Protein AF-A0A967YEE9-F1 (afdb_monomer_lite)

Structure (mmCIF, N/CA/C/O backbone):
data_AF-A0A967YEE9-F1
#
_entry.id   AF-A0A967YEE9-F1
#
loop_
_atom_site.group_P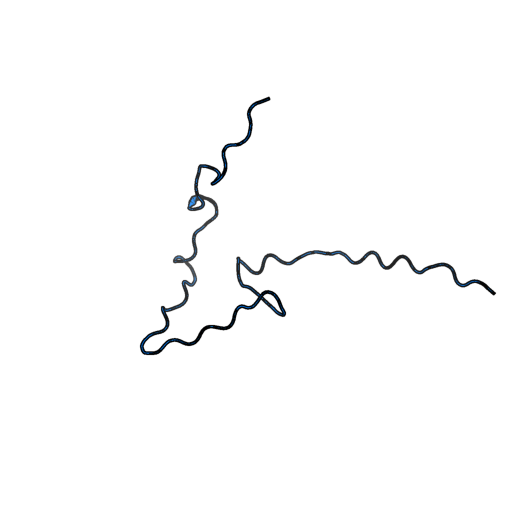DB
_atom_site.id
_atom_site.type_symbol
_atom_site.label_atom_id
_atom_site.label_alt_id
_atom_site.label_comp_id
_atom_site.label_asym_id
_atom_site.label_entity_id
_atom_site.label_seq_id
_atom_site.pdbx_PDB_ins_code
_atom_site.Cartn_x
_atom_site.Cartn_y
_atom_site.Cartn_z
_atom_site.occupancy
_atom_site.B_iso_or_equiv
_atom_site.auth_seq_id
_atom_site.auth_comp_id
_atom_site.auth_asym_id
_atom_site.auth_atom_id
_atom_site.pdbx_PDB_model_num
ATOM 1 N N . MET A 1 1 ? 13.553 36.704 27.269 1.00 55.31 1 MET A N 1
ATOM 2 C CA . MET A 1 1 ? 12.781 35.444 27.178 1.00 55.31 1 MET A CA 1
ATOM 3 C C . MET A 1 1 ? 12.298 35.295 25.745 1.00 55.31 1 MET A C 1
ATOM 5 O O . MET A 1 1 ? 11.485 36.096 25.316 1.00 55.31 1 MET A O 1
ATOM 9 N N . GLY A 1 2 ? 12.838 34.335 24.999 1.00 52.44 2 GLY A N 1
ATOM 10 C CA . GLY A 1 2 ? 12.440 34.050 23.619 1.00 52.44 2 GLY A CA 1
ATOM 11 C C . GLY A 1 2 ? 13.413 33.039 23.030 1.00 52.44 2 GLY A C 1
ATOM 12 O O . GLY A 1 2 ? 14.509 33.408 22.626 1.00 52.44 2 GLY A O 1
ATOM 13 N N . LYS A 1 3 ? 13.075 31.749 23.091 1.00 58.53 3 LYS A N 1
ATOM 14 C CA . LYS A 1 3 ? 13.881 30.704 22.445 1.00 58.53 3 LYS A CA 1
ATOM 15 C C . LYS A 1 3 ? 13.644 30.802 20.929 1.00 58.53 3 LYS A C 1
ATOM 17 O O . LYS A 1 3 ? 12.477 30.910 20.549 1.00 58.53 3 LYS A O 1
ATOM 22 N N . PRO A 1 4 ? 14.675 30.760 20.066 1.00 57.75 4 PRO A N 1
ATOM 23 C CA . PRO A 1 4 ? 14.449 30.689 18.630 1.00 57.75 4 PRO A CA 1
ATOM 24 C C . PRO A 1 4 ? 13.796 29.345 18.290 1.00 57.75 4 PRO A C 1
ATOM 26 O O . PRO A 1 4 ? 14.193 28.294 18.800 1.00 57.75 4 PRO A O 1
ATOM 29 N N . MET A 1 5 ? 12.754 29.411 17.464 1.00 55.41 5 MET A N 1
ATOM 30 C CA . MET A 1 5 ? 12.010 28.262 16.962 1.00 55.41 5 MET A CA 1
ATOM 31 C C . MET A 1 5 ? 12.978 27.327 16.237 1.00 55.41 5 MET A C 1
ATOM 33 O O . MET A 1 5 ? 13.562 27.687 15.219 1.00 55.41 5 MET A O 1
ATOM 37 N N . ASN A 1 6 ? 13.181 26.141 16.804 1.00 61.22 6 ASN A N 1
ATOM 38 C CA . ASN A 1 6 ? 14.020 25.106 16.226 1.00 61.22 6 ASN A CA 1
ATOM 39 C C . ASN A 1 6 ? 13.365 24.618 14.923 1.00 61.22 6 ASN A C 1
ATOM 41 O O . ASN A 1 6 ? 12.354 23.916 14.967 1.00 61.22 6 ASN A O 1
ATOM 45 N N . GLU A 1 7 ? 13.921 25.016 13.777 1.00 61.00 7 GLU A N 1
ATOM 46 C CA . GLU A 1 7 ? 13.574 24.495 12.453 1.00 61.00 7 GLU A CA 1
ATOM 47 C C . GLU A 1 7 ? 13.990 23.021 12.367 1.00 61.00 7 GLU A C 1
ATOM 49 O O . GLU A 1 7 ? 15.032 22.645 11.826 1.00 61.00 7 GLU A O 1
ATOM 54 N N . GLN A 1 8 ? 13.150 22.145 12.912 1.00 60.03 8 GLN A 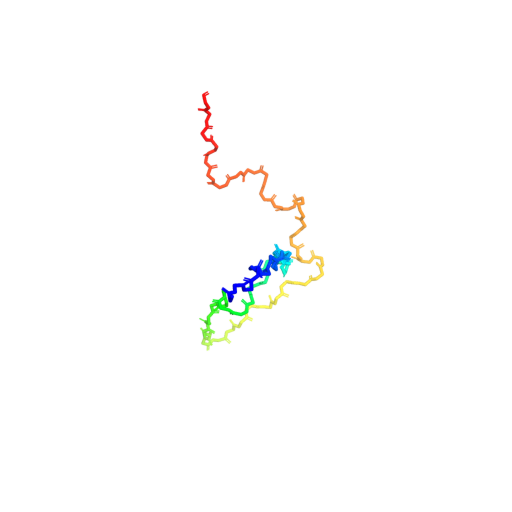N 1
ATOM 55 C CA . GLN A 1 8 ? 13.220 20.727 12.608 1.00 60.03 8 GLN A CA 1
ATOM 56 C C . GLN A 1 8 ? 12.794 20.555 11.149 1.00 60.03 8 GLN A C 1
ATOM 58 O O . GLN A 1 8 ? 11.608 20.422 10.848 1.00 60.03 8 GLN A O 1
ATOM 63 N N . LYS A 1 9 ? 13.765 20.569 10.229 1.00 58.56 9 LYS A N 1
ATOM 64 C CA . LYS A 1 9 ? 13.575 20.103 8.852 1.00 58.56 9 LYS A CA 1
ATOM 65 C C . LYS A 1 9 ? 13.275 18.609 8.904 1.00 58.56 9 LYS A C 1
ATOM 67 O O . LYS A 1 9 ? 14.165 17.766 8.846 1.00 58.56 9 LYS A O 1
ATOM 72 N N . GLN A 1 10 ? 11.999 18.290 9.088 1.00 55.91 10 GLN A N 1
ATOM 73 C CA . GLN A 1 10 ? 11.471 16.943 8.973 1.00 55.91 10 GLN A CA 1
ATOM 74 C C . GLN A 1 10 ? 11.688 16.537 7.511 1.00 55.91 10 GLN A C 1
ATOM 76 O O . GLN A 1 10 ? 10.954 16.973 6.624 1.00 55.91 10 GLN A O 1
ATOM 81 N N . ASN A 1 11 ? 12.737 15.758 7.237 1.00 55.09 11 ASN A N 1
ATOM 82 C CA . ASN A 1 11 ? 12.928 15.109 5.946 1.00 55.09 11 ASN A CA 1
ATOM 83 C C . ASN A 1 11 ? 11.748 14.154 5.737 1.00 55.09 11 ASN A C 1
ATOM 85 O O . ASN A 1 11 ? 11.811 12.988 6.127 1.00 55.09 11 ASN A O 1
ATOM 89 N N . LEU A 1 12 ? 10.656 14.657 5.151 1.00 56.25 12 LEU A N 1
ATOM 90 C CA . LEU A 1 12 ? 9.459 13.893 4.815 1.00 56.25 12 LEU A CA 1
ATOM 91 C C . LEU A 1 12 ? 9.760 13.008 3.603 1.00 56.25 12 LEU A C 1
ATOM 93 O O . LEU A 1 12 ? 9.198 13.148 2.521 1.00 56.25 12 LEU A O 1
ATOM 97 N N . THR A 1 13 ? 10.683 12.073 3.787 1.00 58.09 13 THR A N 1
ATOM 98 C CA . THR A 1 13 ? 10.819 10.929 2.902 1.00 58.09 13 THR A CA 1
ATOM 99 C C . THR A 1 13 ? 9.676 9.992 3.265 1.00 58.09 13 THR A C 1
ATOM 101 O O . THR A 1 13 ? 9.802 9.092 4.092 1.00 58.09 13 THR A O 1
ATOM 104 N N . SER A 1 14 ? 8.497 10.259 2.697 1.00 59.25 14 SER A N 1
ATOM 105 C CA . SER A 1 14 ? 7.427 9.270 2.677 1.00 59.25 14 SER A CA 1
ATOM 106 C C . SER A 1 14 ? 7.976 8.099 1.868 1.00 59.25 14 SER A C 1
ATOM 108 O O . SER A 1 14 ? 8.011 8.130 0.639 1.00 59.25 14 SER A O 1
ATOM 110 N N . THR A 1 15 ? 8.566 7.134 2.567 1.00 61.78 15 THR A N 1
ATOM 111 C CA . THR A 1 15 ? 9.115 5.919 1.983 1.00 61.78 15 THR A CA 1
ATOM 112 C C .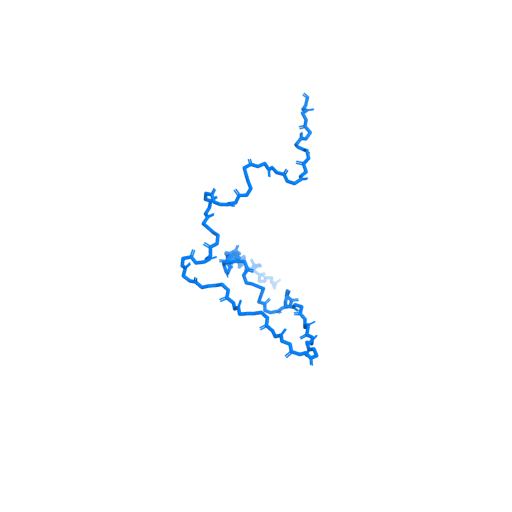 THR A 1 15 ? 7.950 5.248 1.274 1.00 61.78 15 THR A C 1
ATOM 114 O O . THR A 1 15 ? 7.028 4.753 1.924 1.00 61.78 15 THR A O 1
ATOM 117 N N . ASP A 1 16 ? 7.937 5.289 -0.064 1.00 64.06 16 ASP A N 1
ATOM 118 C CA . ASP A 1 16 ? 6.974 4.513 -0.840 1.00 64.06 16 ASP A CA 1
ATOM 119 C C . ASP A 1 16 ? 7.216 3.057 -0.458 1.00 64.06 16 ASP A C 1
ATOM 121 O O . ASP A 1 16 ? 8.202 2.438 -0.858 1.00 64.06 16 ASP A O 1
ATOM 125 N N . ASN A 1 17 ? 6.330 2.512 0.374 1.00 63.91 17 ASN A N 1
ATOM 126 C CA . ASN A 1 17 ? 6.429 1.163 0.916 1.00 63.91 17 ASN A CA 1
ATOM 127 C C . ASN A 1 17 ? 6.127 0.103 -0.165 1.00 63.91 17 ASN A C 1
ATOM 129 O O . ASN A 1 17 ? 5.511 -0.930 0.113 1.00 63.91 17 ASN A O 1
ATOM 133 N N . GLY A 1 18 ? 6.475 0.377 -1.424 1.00 65.69 18 GLY A N 1
ATOM 134 C CA . GLY A 1 18 ? 6.097 -0.394 -2.598 1.00 65.69 18 GLY A CA 1
ATOM 135 C C . GLY A 1 18 ? 4.580 -0.504 -2.740 1.00 65.69 18 GLY A C 1
ATOM 136 O O . GLY A 1 18 ? 4.075 -1.587 -3.045 1.00 65.69 18 GLY A O 1
ATOM 137 N N . GLY A 1 19 ? 3.842 0.570 -2.431 1.00 68.06 19 GLY A N 1
ATOM 138 C CA . GLY A 1 19 ? 2.375 0.580 -2.402 1.00 68.06 19 GLY A CA 1
ATOM 139 C C . GLY A 1 19 ? 1.728 -0.132 -1.203 1.00 68.06 19 GLY A C 1
ATOM 140 O O . GLY A 1 19 ? 0.525 -0.408 -1.232 1.00 68.06 19 GLY A O 1
ATOM 141 N N . ARG A 1 20 ? 2.487 -0.465 -0.149 1.00 69.88 20 ARG A N 1
ATOM 142 C CA . ARG A 1 20 ? 1.927 -0.998 1.104 1.00 69.88 20 ARG A CA 1
ATOM 143 C C . ARG A 1 20 ? 1.447 0.147 1.993 1.00 69.88 20 ARG A C 1
ATOM 145 O O . ARG A 1 20 ? 2.221 1.018 2.365 1.00 69.88 20 ARG A O 1
ATOM 152 N N . ARG A 1 21 ? 0.186 0.087 2.405 1.00 71.44 21 ARG A N 1
ATOM 153 C CA . ARG A 1 21 ? -0.358 1.009 3.405 1.00 71.44 21 ARG A CA 1
ATOM 154 C C . ARG A 1 21 ? 0.210 0.676 4.792 1.00 71.44 21 ARG A C 1
ATOM 156 O O . ARG A 1 21 ? 0.234 -0.498 5.185 1.00 71.44 21 ARG A O 1
ATOM 163 N N . SER A 1 22 ? 0.678 1.679 5.527 1.00 70.69 22 SER A N 1
ATOM 164 C CA . SER A 1 22 ? 1.219 1.557 6.890 1.00 70.69 22 SER A CA 1
ATOM 165 C C . SER A 1 22 ? 0.516 2.533 7.840 1.00 70.69 22 SER A C 1
ATOM 167 O O . SER A 1 22 ? -0.109 3.492 7.395 1.00 70.69 22 SER A O 1
ATOM 169 N N . GLY A 1 23 ? 0.556 2.260 9.150 1.00 75.50 23 GLY A N 1
ATOM 170 C CA . GLY A 1 23 ? -0.080 3.120 10.157 1.00 75.50 23 GLY A CA 1
ATOM 171 C C . GLY A 1 23 ? -1.558 3.413 9.858 1.00 75.50 23 GLY A C 1
ATOM 172 O O . GLY A 1 23 ? -2.308 2.497 9.521 1.00 75.50 23 GLY A O 1
ATOM 173 N N . GLY A 1 24 ? -1.944 4.689 9.952 1.00 69.81 24 GLY A N 1
ATOM 174 C CA . GLY A 1 24 ? -3.316 5.172 9.742 1.00 69.81 24 GLY A CA 1
ATOM 175 C C . GLY A 1 24 ? -3.843 5.107 8.301 1.00 69.81 24 GLY A C 1
ATOM 176 O O . GLY A 1 24 ? -5.047 5.198 8.104 1.00 69.81 24 GLY A O 1
ATOM 177 N N . ASP A 1 25 ? -2.990 4.886 7.292 1.00 70.69 25 ASP A N 1
ATOM 178 C CA . ASP A 1 25 ? -3.447 4.613 5.916 1.00 70.69 25 ASP A CA 1
ATOM 179 C C . ASP A 1 25 ? -3.998 3.173 5.781 1.00 70.69 25 ASP A C 1
ATOM 181 O O . ASP A 1 25 ? -4.663 2.818 4.805 1.00 70.69 25 ASP A O 1
ATOM 185 N N . ARG A 1 26 ? -3.762 2.285 6.763 1.00 72.25 26 ARG A N 1
ATOM 186 C CA . ARG A 1 26 ? -4.280 0.910 6.706 1.00 72.25 26 ARG A CA 1
ATOM 187 C C . ARG A 1 26 ? -5.803 0.890 6.806 1.00 72.25 26 ARG A C 1
ATOM 189 O O . ARG A 1 26 ? -6.385 1.292 7.804 1.00 72.25 26 ARG A O 1
ATOM 196 N N . ARG A 1 27 ? -6.439 0.310 5.787 1.00 76.62 27 ARG A N 1
ATOM 197 C CA . ARG A 1 27 ? -7.854 -0.077 5.823 1.00 76.62 27 ARG A CA 1
ATOM 198 C C . ARG A 1 27 ? -7.978 -1.503 6.353 1.00 76.62 27 ARG A C 1
ATOM 200 O O . ARG A 1 27 ? -7.272 -2.392 5.873 1.00 76.62 27 ARG A O 1
ATOM 207 N N . THR A 1 28 ? -8.868 -1.705 7.315 1.00 74.12 28 THR A N 1
ATOM 208 C CA . THR A 1 28 ? -9.195 -3.012 7.894 1.00 74.12 28 THR A CA 1
ATOM 209 C C . THR A 1 28 ? -10.235 -3.711 7.024 1.00 74.12 28 THR A C 1
ATOM 211 O O . THR A 1 28 ? -11.227 -3.100 6.637 1.00 74.12 28 THR A O 1
ATOM 214 N N . TYR A 1 29 ? -10.018 -4.988 6.717 1.00 72.94 29 TYR A N 1
ATOM 215 C CA . TYR A 1 29 ? -10.967 -5.812 5.967 1.00 72.94 29 TYR A CA 1
ATOM 216 C C . TYR A 1 29 ? -11.112 -7.166 6.663 1.00 72.94 29 TYR A C 1
ATOM 218 O O . TYR A 1 29 ? -10.111 -7.722 7.119 1.00 72.94 29 TYR A O 1
ATOM 226 N N . SER A 1 30 ? -12.329 -7.704 6.709 1.00 77.50 30 SER A N 1
ATOM 227 C CA . SER A 1 30 ? -12.609 -9.089 7.095 1.00 77.50 30 SER A CA 1
ATOM 228 C C . SER A 1 30 ? -13.074 -9.870 5.867 1.00 77.50 30 SER A C 1
ATOM 230 O O . SER A 1 30 ? -13.801 -9.346 5.024 1.00 77.50 30 SER A O 1
ATOM 232 N N . TYR A 1 31 ? -12.623 -11.116 5.742 1.00 76.06 31 TYR A N 1
ATOM 233 C CA . TYR A 1 31 ? -13.013 -12.010 4.653 1.00 76.06 31 TYR A CA 1
ATOM 234 C C . TYR A 1 31 ? -13.687 -13.228 5.269 1.00 76.06 31 TYR A C 1
ATOM 236 O O . TYR A 1 31 ? -13.204 -13.765 6.262 1.00 76.06 31 TYR A O 1
ATOM 244 N N . THR A 1 32 ? -14.802 -13.652 4.682 1.00 83.06 32 THR A N 1
ATOM 245 C CA . THR A 1 32 ? -15.608 -14.767 5.195 1.00 83.06 32 THR A CA 1
ATOM 246 C C . THR A 1 32 ? -15.075 -16.136 4.783 1.00 83.06 32 THR A C 1
ATOM 248 O O . THR A 1 32 ? -15.423 -17.116 5.429 1.00 83.06 32 THR A O 1
ATOM 251 N N . MET A 1 33 ? -14.244 -16.225 3.732 1.00 79.75 33 MET A N 1
ATOM 252 C CA . MET A 1 33 ? -13.766 -17.515 3.208 1.00 79.75 33 MET A CA 1
ATOM 253 C C . MET A 1 33 ? -12.280 -17.538 2.825 1.00 79.75 33 MET A C 1
ATOM 255 O O . MET A 1 33 ? -11.540 -18.363 3.349 1.00 79.75 33 MET A O 1
ATOM 259 N N . HIS A 1 34 ? -11.815 -16.661 1.923 1.00 80.75 34 HIS A N 1
ATOM 260 C CA . HIS A 1 34 ? -10.435 -16.718 1.418 1.00 80.75 34 HIS A CA 1
ATOM 261 C C . HIS A 1 34 ? -9.814 -15.330 1.231 1.00 80.75 34 HIS A C 1
ATOM 263 O O . HIS A 1 34 ? -10.379 -14.464 0.559 1.00 80.75 34 HIS A O 1
ATOM 269 N N . PHE A 1 35 ? -8.624 -15.142 1.806 1.00 74.06 35 PHE A N 1
ATOM 270 C CA . PHE A 1 35 ? -7.759 -14.001 1.526 1.00 74.06 35 PHE A CA 1
ATOM 271 C C . PHE A 1 35 ? -6.885 -14.309 0.306 1.00 74.06 35 PHE A C 1
ATOM 273 O O . PHE A 1 35 ? -6.145 -15.290 0.347 1.00 74.06 35 PHE A O 1
ATOM 280 N N . PRO A 1 36 ? -6.899 -13.466 -0.741 1.00 75.19 36 PRO A N 1
ATOM 281 C CA . PRO A 1 36 ? -5.992 -13.635 -1.867 1.00 75.19 36 PRO A CA 1
ATOM 282 C C . PRO A 1 36 ? -4.530 -13.549 -1.419 1.00 75.19 36 PRO A C 1
ATOM 284 O O . PRO A 1 36 ? -4.156 -12.626 -0.685 1.00 75.19 36 PRO A O 1
ATOM 287 N N . GLU A 1 37 ? -3.700 -14.466 -1.915 1.00 78.69 37 GLU A N 1
ATOM 288 C CA . GLU A 1 37 ? -2.263 -14.467 -1.645 1.00 78.69 37 GLU A CA 1
ATOM 289 C C . GLU A 1 37 ? -1.607 -13.159 -2.114 1.00 78.69 37 GLU A C 1
ATOM 291 O O . GLU A 1 37 ? -1.965 -12.560 -3.141 1.00 78.69 37 GLU A O 1
ATOM 296 N N . ARG A 1 38 ? -0.626 -12.676 -1.347 1.00 77.62 38 ARG A N 1
ATOM 297 C CA . ARG A 1 38 ? 0.040 -11.412 -1.673 1.00 77.62 38 ARG A CA 1
ATOM 298 C C . ARG A 1 38 ? 1.045 -11.630 -2.796 1.00 77.62 38 ARG A C 1
ATOM 300 O O . ARG A 1 38 ? 1.999 -12.381 -2.646 1.00 77.62 38 ARG A O 1
ATOM 307 N N . ARG A 1 39 ? 0.941 -10.829 -3.861 1.00 79.69 39 ARG A N 1
ATOM 308 C CA . ARG A 1 39 ? 1.968 -10.792 -4.918 1.00 79.69 39 ARG A CA 1
ATOM 309 C C . ARG A 1 39 ? 3.348 -10.457 -4.338 1.00 79.69 39 ARG A C 1
ATOM 311 O O . ARG A 1 39 ? 3.524 -9.452 -3.622 1.00 79.69 39 ARG A O 1
ATOM 318 N N . SER A 1 40 ? 4.330 -11.291 -4.660 1.00 76.81 40 SER A N 1
ATOM 319 C CA . SER A 1 40 ? 5.706 -11.217 -4.167 1.00 76.81 40 SER A CA 1
ATOM 320 C C . SER A 1 40 ? 6.702 -11.365 -5.322 1.00 76.81 40 SER A C 1
ATOM 322 O O . SER A 1 40 ? 6.315 -11.776 -6.407 1.00 76.81 40 SER A O 1
ATOM 324 N N . GLY A 1 41 ? 7.958 -10.954 -5.112 1.00 79.69 41 GLY A N 1
ATOM 325 C CA . GLY A 1 41 ? 9.013 -11.069 -6.127 1.00 79.69 41 GLY A CA 1
ATOM 326 C C . GLY A 1 41 ? 8.596 -10.562 -7.512 1.00 79.69 41 GLY A C 1
ATOM 327 O O . GLY A 1 41 ? 8.199 -9.403 -7.657 1.00 79.69 41 GLY A O 1
ATOM 328 N N . GLU A 1 42 ? 8.665 -11.462 -8.489 1.00 77.12 42 GLU A N 1
ATOM 329 C CA . GLU A 1 42 ? 8.362 -11.235 -9.906 1.00 77.12 42 GLU A CA 1
ATOM 330 C C . GLU A 1 42 ? 6.871 -10.982 -10.199 1.00 77.12 42 GLU A C 1
ATOM 332 O O . GLU A 1 42 ? 6.556 -10.303 -11.172 1.00 77.12 42 GLU A O 1
ATOM 337 N N . ASP A 1 43 ? 5.949 -11.394 -9.319 1.00 79.06 43 ASP A N 1
ATOM 338 C CA . ASP A 1 43 ? 4.511 -11.102 -9.468 1.00 79.06 43 ASP A CA 1
ATOM 339 C C . ASP A 1 43 ? 4.171 -9.632 -9.173 1.00 79.06 43 ASP A C 1
ATOM 341 O O . ASP A 1 43 ? 3.046 -9.154 -9.406 1.00 79.06 43 ASP A O 1
ATOM 345 N N . ARG A 1 44 ? 5.114 -8.881 -8.583 1.00 80.44 44 ARG A N 1
ATOM 346 C CA . ARG A 1 44 ? 4.944 -7.440 -8.399 1.00 80.44 44 ARG A CA 1
ATOM 347 C C . ARG A 1 44 ? 5.063 -6.746 -9.746 1.00 80.44 44 ARG A C 1
ATOM 349 O O . ARG A 1 44 ? 6.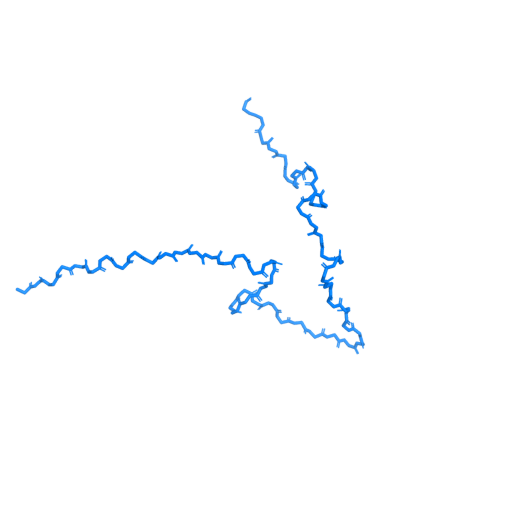091 -6.816 -10.405 1.00 80.44 44 ARG A O 1
ATOM 356 N N . ARG A 1 45 ? 4.039 -5.956 -10.081 1.00 78.25 45 ARG A N 1
ATOM 357 C CA . ARG A 1 45 ? 4.063 -5.052 -11.238 1.00 78.25 45 ARG A CA 1
ATOM 358 C C . ARG A 1 45 ? 5.301 -4.155 -11.179 1.00 78.25 45 ARG A C 1
ATOM 360 O O . ARG A 1 45 ? 5.434 -3.355 -10.247 1.00 78.25 45 ARG A O 1
ATOM 367 N N . LYS A 1 46 ? 6.171 -4.262 -12.180 1.00 73.69 46 LYS A N 1
ATOM 368 C CA . LYS A 1 46 ? 7.346 -3.404 -12.352 1.00 73.69 46 LYS A CA 1
ATOM 369 C C . LYS A 1 46 ? 6.912 -2.085 -12.988 1.00 73.69 46 LYS A C 1
ATOM 371 O O . LYS A 1 46 ? 5.803 -1.952 -13.503 1.00 73.69 46 LYS A O 1
ATOM 376 N N . SER A 1 47 ? 7.772 -1.070 -12.949 1.00 67.25 47 SER A N 1
ATOM 377 C CA . SER A 1 47 ? 7.470 0.272 -13.480 1.00 67.25 47 SER A CA 1
ATOM 378 C C . SER A 1 47 ? 6.987 0.244 -14.936 1.00 67.25 47 SER A C 1
ATOM 380 O O . SER A 1 47 ? 6.130 1.039 -15.302 1.00 67.25 47 SER A O 1
ATOM 382 N N . LYS A 1 48 ? 7.480 -0.718 -15.727 1.00 67.50 48 LYS A N 1
ATOM 383 C CA . LYS A 1 48 ? 7.095 -0.954 -17.128 1.00 67.50 48 LYS A CA 1
ATOM 384 C C . LYS A 1 48 ? 5.692 -1.568 -17.295 1.00 67.50 48 LYS A C 1
ATOM 386 O O . LYS A 1 48 ? 5.083 -1.371 -18.340 1.00 67.50 48 LYS A O 1
ATOM 391 N N . ASP A 1 49 ? 5.165 -2.235 -16.264 1.00 71.25 49 ASP A N 1
ATOM 392 C CA . ASP A 1 49 ? 3.809 -2.818 -16.230 1.00 71.25 49 ASP A CA 1
ATOM 393 C C . ASP A 1 49 ? 2.766 -1.837 -15.685 1.00 71.25 49 ASP A C 1
ATOM 395 O O . ASP A 1 49 ? 1.559 -2.113 -15.660 1.00 71.25 49 ASP A O 1
ATOM 399 N N . ARG A 1 50 ? 3.218 -0.688 -15.167 1.00 72.62 50 ARG A N 1
ATOM 400 C CA . ARG A 1 50 ? 2.311 0.397 -14.803 1.00 72.62 50 ARG A CA 1
ATOM 401 C C . ARG A 1 50 ? 1.639 0.880 -16.086 1.00 72.62 50 ARG A C 1
ATOM 403 O O . ARG A 1 50 ? 2.211 0.824 -17.171 1.00 72.62 50 ARG A O 1
ATOM 410 N N . ARG A 1 51 ? 0.387 1.324 -15.967 1.00 73.06 51 ARG A N 1
ATOM 411 C CA . ARG A 1 51 ? -0.377 1.805 -17.123 1.00 73.06 51 ARG A CA 1
ATOM 412 C C . ARG A 1 51 ? 0.434 2.849 -17.886 1.00 73.06 51 ARG A C 1
ATOM 414 O O . ARG A 1 51 ? 0.907 3.806 -17.281 1.00 73.06 51 ARG A O 1
ATOM 421 N N . LYS A 1 52 ? 0.525 2.666 -19.204 1.00 75.81 52 LYS A N 1
ATOM 422 C CA . LYS A 1 52 ? 1.151 3.626 -20.122 1.00 75.81 52 LYS A CA 1
ATOM 423 C C . LYS A 1 52 ? 0.393 4.952 -20.177 1.00 75.81 52 LYS A C 1
ATOM 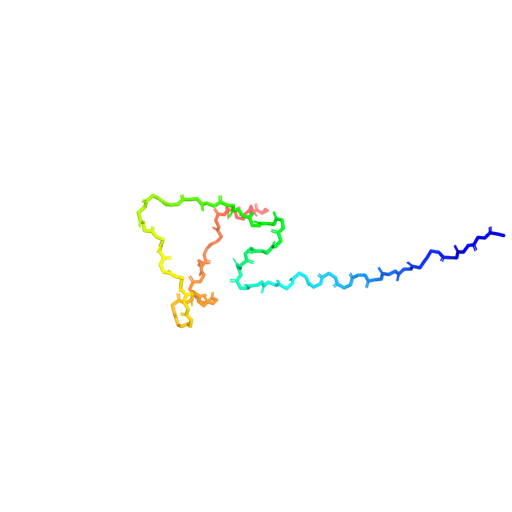425 O O . LYS A 1 52 ? 0.976 5.969 -20.522 1.00 75.81 52 LYS A O 1
ATOM 430 N N . THR A 1 53 ? -0.893 4.935 -19.829 1.00 76.19 53 THR A N 1
ATOM 431 C CA . THR A 1 53 ? -1.762 6.108 -19.853 1.00 76.19 53 THR A CA 1
ATOM 432 C C . THR A 1 53 ? -2.244 6.484 -18.447 1.00 76.19 53 THR A C 1
ATOM 434 O O . THR A 1 53 ? -2.523 5.605 -17.614 1.00 76.19 53 THR A O 1
ATOM 437 N N . PRO A 1 54 ? -2.340 7.792 -18.148 1.00 72.69 54 PRO A N 1
ATOM 438 C CA . PRO A 1 54 ? -2.918 8.277 -16.904 1.00 72.69 54 PRO A CA 1
ATOM 439 C C . PRO A 1 54 ? -4.410 7.925 -16.829 1.00 72.69 54 PRO A C 1
ATOM 441 O O . PRO A 1 54 ? -5.098 7.795 -17.838 1.00 72.69 54 PRO A O 1
ATOM 444 N N . ARG A 1 55 ? -4.921 7.741 -15.604 1.00 75.12 55 ARG A N 1
ATOM 445 C CA . ARG A 1 55 ? -6.354 7.461 -15.377 1.00 75.12 55 ARG A CA 1
ATOM 446 C C . ARG A 1 55 ? -7.245 8.667 -15.661 1.00 75.12 55 ARG A C 1
ATOM 448 O O . ARG A 1 55 ? -8.425 8.490 -15.932 1.00 75.12 55 ARG A O 1
ATOM 455 N N . TYR A 1 56 ? -6.693 9.863 -15.517 1.00 81.38 56 TYR A N 1
ATOM 456 C CA . TYR A 1 56 ? -7.370 11.112 -15.809 1.00 81.38 56 TYR A CA 1
ATOM 457 C C . TYR A 1 56 ? -6.811 11.675 -17.113 1.00 81.38 56 TYR A C 1
ATOM 459 O O . TYR A 1 56 ? -5.631 11.482 -17.420 1.00 81.38 56 TYR A O 1
ATOM 467 N N . LYS A 1 57 ? -7.663 12.353 -17.886 1.00 78.81 57 LYS A N 1
ATOM 468 C CA . LYS A 1 57 ? -7.208 13.139 -19.033 1.00 78.81 57 LYS A CA 1
ATOM 469 C C . LYS A 1 57 ? -6.314 14.251 -18.492 1.00 78.81 57 LYS A C 1
ATOM 471 O O . LYS A 1 57 ? -6.752 14.990 -17.614 1.00 78.81 57 LYS A O 1
ATOM 476 N N . ILE A 1 58 ? -5.078 14.336 -18.976 1.00 78.31 58 ILE A N 1
ATOM 477 C CA . ILE A 1 58 ? -4.263 15.532 -18.764 1.00 78.31 58 ILE A CA 1
ATOM 478 C C . ILE A 1 58 ? -4.986 16.634 -19.548 1.00 78.31 58 ILE A C 1
ATOM 480 O O . ILE A 1 58 ? -5.203 16.433 -20.747 1.00 78.31 58 ILE A O 1
ATOM 484 N N . PRO A 1 59 ? -5.458 17.711 -18.898 1.00 75.25 59 PRO A N 1
ATOM 485 C CA . PRO A 1 59 ? -6.008 18.834 -19.637 1.00 75.25 59 PRO A CA 1
ATOM 486 C C . PRO A 1 59 ? -4.913 19.362 -20.566 1.00 75.25 59 PRO A C 1
ATOM 488 O O . PRO A 1 59 ? -3.783 19.570 -20.131 1.00 75.25 59 PRO A O 1
ATOM 491 N N . SER A 1 60 ? -5.231 19.471 -21.852 1.00 78.12 60 SER A N 1
ATOM 492 C CA . SER A 1 60 ? -4.408 20.195 -22.814 1.00 78.12 60 SER A CA 1
ATOM 493 C C . SER A 1 60 ? -4.705 21.682 -22.654 1.00 78.12 60 SER A C 1
ATOM 495 O O . SER A 1 60 ? -5.883 22.045 -22.724 1.00 78.12 60 SER A O 1
ATOM 497 N N . ASP A 1 61 ? -3.663 22.478 -22.418 1.00 74.25 61 ASP A N 1
ATOM 498 C CA . ASP A 1 61 ? -3.715 23.945 -22.483 1.00 74.25 61 ASP A CA 1
ATOM 499 C C . ASP A 1 61 ? -4.072 24.433 -23.898 1.00 74.25 61 ASP A C 1
ATOM 501 O O . ASP A 1 61 ? -3.648 23.771 -24.879 1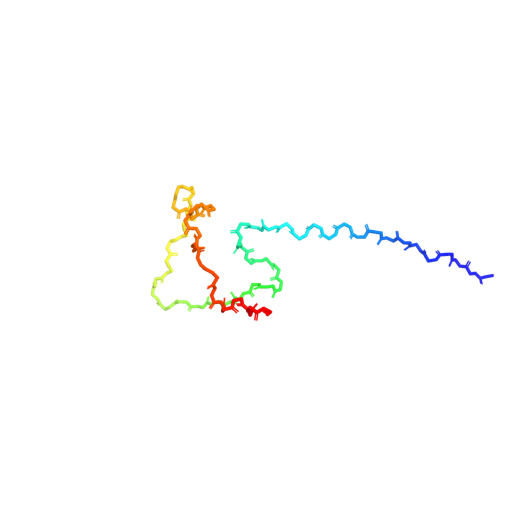.00 74.25 61 ASP A O 1
#

Secondary structure (DSSP, 8-state):
-----------------TT---GGGPPP---SS-PPPPP-GGGSPPGGGS-SS-SSPPPP-

Foldseek 3Di:
DDDPDPPPPPPPCPPCPLVDDDDPSDDDDDDPDDDDDDQDDPSRQDPVNPDPDDPDDDDDD

pLDDT: mean 70.45, std 8.36, range [52.44, 83.06]

Radius of gyration: 20.28 Å; chains: 1; bounding box: 30×53×50 Å

Sequence (61 aa):
MGKPMNEQKQNLTSTDNGGRRSGGDRRTYSYTMHFPERRSGEDRRKSKDRRKTPRYKIPSD